Protein AF-A0A7K4AJB1-F1 (afdb_monomer_lite)

pLDDT: mean 93.67, std 4.48, range [79.56, 98.38]

InterPro domains:
  IPR007666 ADP-specific phosphofructokinase/glucokinase [PF04587] (1-121)
  IPR007666 ADP-specific phosphofructokinase/glucokinase [PS51255] (1-122)
  IPR029056 Ribokinase-like [G3DSA:3.40.1190.20] (80-122)
  IPR029056 Ribokinase-like [SSF53613] (1-119)

Foldseek 3Di:
DEAEQDDDKDKDWDDDDDPVLLVVLCVVDDVVLAAQDQDQAAADSNNVNNNVSVCVVVVHDDDHYHPDPVRVVVVVVSDPTDIAIDDPRQVVQQVCVVVVYQYDYHYPDDDDVSVVRHDPSD

Radius of gyration: 17.4 Å; chains: 1; bounding box: 37×27×49 Å

Secondary structure (DSSP, 8-state):
-EEEE-S--EEEEE----HHHHHHHHHTS-GGG--S---SSB-SHHHHHHHHHHHHHHT------B--HHHHHHHHHHS-PEEEEESHHHHHHHHHHHTT-EEEE--S---HHHHTTS-TT-

Structure (mmCIF, N/CA/C/O backbone):
data_AF-A0A7K4AJB1-F1
#
_entry.id   AF-A0A7K4AJB1-F1
#
loop_
_atom_site.group_PDB
_atom_site.id
_atom_site.type_symbol
_atom_site.label_atom_id
_atom_site.label_alt_id
_atom_site.label_comp_id
_atom_site.label_asym_id
_atom_site.label_entity_id
_atom_site.label_seq_id
_atom_site.pdbx_PDB_ins_code
_atom_site.Cartn_x
_atom_site.Cartn_y
_atom_site.Cartn_z
_atom_site.occupancy
_atom_site.B_iso_or_equiv
_atom_site.auth_seq_id
_atom_site.auth_comp_id
_atom_site.auth_asym_id
_atom_site.auth_atom_id
_atom_site.pdbx_PDB_model_num
ATOM 1 N N . MET A 1 1 ? 10.949 -6.373 -26.973 1.00 85.44 1 MET A N 1
ATOM 2 C CA . MET A 1 1 ? 9.568 -5.852 -27.103 1.00 85.44 1 MET A CA 1
ATOM 3 C C . MET A 1 1 ? 9.461 -4.557 -26.302 1.00 85.44 1 MET A C 1
ATOM 5 O O . MET A 1 1 ? 9.931 -4.561 -25.172 1.00 85.44 1 MET A O 1
ATOM 9 N N . LYS A 1 2 ? 8.944 -3.461 -26.883 1.00 94.06 2 LYS A N 1
ATOM 10 C CA . LYS A 1 2 ? 8.720 -2.183 -26.175 1.00 94.06 2 LYS A CA 1
ATOM 11 C C . LYS A 1 2 ? 7.261 -2.107 -25.724 1.00 94.06 2 LYS A C 1
ATOM 13 O O . LYS A 1 2 ? 6.389 -2.359 -26.550 1.00 94.06 2 LYS A O 1
ATOM 18 N N . ILE A 1 3 ? 7.010 -1.789 -24.457 1.00 97.38 3 ILE A N 1
ATOM 19 C CA . ILE A 1 3 ? 5.661 -1.733 -23.868 1.00 97.38 3 ILE A CA 1
ATOM 20 C C . ILE A 1 3 ? 5.535 -0.428 -23.092 1.00 97.38 3 ILE A C 1
ATOM 22 O O . ILE A 1 3 ? 6.443 -0.081 -22.352 1.00 97.38 3 ILE A O 1
ATOM 26 N N . ILE A 1 4 ? 4.433 0.297 -23.252 1.00 97.75 4 ILE A N 1
ATOM 27 C CA . ILE A 1 4 ? 4.163 1.487 -22.439 1.00 97.75 4 ILE A CA 1
ATOM 28 C C . ILE A 1 4 ? 3.412 1.043 -21.184 1.00 97.75 4 ILE A C 1
ATOM 30 O O . ILE A 1 4 ? 2.371 0.398 -21.296 1.00 97.75 4 ILE A O 1
ATOM 34 N N . CYS A 1 5 ? 3.924 1.410 -20.010 1.00 98.00 5 CYS A N 1
ATOM 35 C CA . CYS A 1 5 ? 3.267 1.190 -18.723 1.00 98.00 5 CYS A CA 1
ATOM 36 C C . CYS A 1 5 ? 2.842 2.545 -18.151 1.00 98.00 5 CYS A C 1
ATOM 38 O O . CYS A 1 5 ? 3.684 3.401 -17.889 1.00 98.00 5 CYS A O 1
ATOM 40 N N . ALA A 1 6 ? 1.538 2.758 -17.981 1.00 97.12 6 ALA A N 1
ATOM 41 C CA . ALA A 1 6 ? 0.972 4.002 -17.463 1.00 97.12 6 ALA A CA 1
ATOM 42 C C . ALA A 1 6 ? -0.388 3.721 -16.795 1.00 97.12 6 ALA A C 1
ATOM 44 O O . ALA A 1 6 ? -1.060 2.761 -17.163 1.00 97.12 6 ALA A O 1
ATOM 45 N N . TYR A 1 7 ? -0.873 4.496 -15.827 1.00 95.50 7 TYR A N 1
ATOM 46 C CA . TYR A 1 7 ? -0.262 5.656 -15.154 1.00 95.50 7 TYR A CA 1
ATOM 47 C C . TYR A 1 7 ? 0.040 5.441 -13.657 1.00 95.50 7 TYR A C 1
ATOM 49 O O . TYR A 1 7 ? 1.000 6.047 -13.189 1.00 95.50 7 TYR A O 1
ATOM 57 N N . PRO A 1 8 ? -0.732 4.643 -12.882 1.00 96.19 8 PRO A N 1
ATOM 58 C CA . PRO A 1 8 ? -0.514 4.544 -11.439 1.00 96.19 8 PRO A CA 1
ATOM 59 C C . PRO A 1 8 ? 0.833 3.910 -11.084 1.00 96.19 8 PRO A C 1
ATOM 61 O O . PRO A 1 8 ? 1.082 2.742 -11.398 1.00 96.19 8 PRO A O 1
ATOM 64 N N . VAL A 1 9 ? 1.667 4.691 -10.402 1.00 97.25 9 VAL A N 1
ATOM 65 C CA . VAL A 1 9 ? 2.931 4.284 -9.786 1.00 97.25 9 VAL A CA 1
ATOM 66 C C . VAL A 1 9 ? 2.992 4.973 -8.432 1.00 97.25 9 VAL A C 1
ATOM 68 O O . VAL A 1 9 ? 2.828 6.191 -8.357 1.00 97.25 9 VAL A O 1
ATOM 71 N N . ASN A 1 10 ? 3.198 4.208 -7.371 1.00 96.12 10 ASN A N 1
ATOM 72 C CA . ASN A 1 10 ? 3.231 4.727 -6.010 1.00 96.12 10 ASN A CA 1
ATOM 73 C C . ASN A 1 10 ? 4.109 3.842 -5.123 1.00 96.12 10 ASN A C 1
ATOM 75 O O . ASN A 1 10 ? 4.566 2.772 -5.526 1.00 96.12 10 ASN A O 1
ATOM 79 N N . LEU A 1 11 ? 4.368 4.318 -3.911 1.00 95.25 11 LEU A N 1
ATOM 80 C CA . LEU A 1 11 ? 5.003 3.531 -2.868 1.00 95.25 11 LEU A CA 1
ATOM 81 C C . LEU A 1 11 ? 3.902 2.842 -2.060 1.00 95.25 11 LEU A C 1
ATOM 83 O O . LEU A 1 11 ? 3.076 3.527 -1.458 1.00 95.25 11 LEU A O 1
ATOM 87 N N . ASP A 1 12 ? 3.892 1.512 -2.038 1.00 96.25 12 ASP A N 1
ATOM 88 C CA . ASP A 1 12 ? 3.000 0.768 -1.153 1.00 96.25 12 ASP A CA 1
ATOM 89 C C . ASP A 1 12 ? 3.683 0.610 0.207 1.00 96.25 12 ASP A C 1
ATOM 91 O O . ASP A 1 12 ? 4.780 0.052 0.309 1.00 96.25 12 ASP A O 1
ATOM 95 N N . ALA A 1 13 ? 3.029 1.103 1.257 1.00 95.38 13 ALA A N 1
ATOM 96 C CA . ALA A 1 13 ? 3.391 0.846 2.643 1.00 95.38 13 ALA A CA 1
ATOM 97 C C . ALA A 1 13 ? 2.541 -0.325 3.154 1.00 95.38 13 ALA A C 1
ATOM 99 O O . ALA A 1 13 ? 1.330 -0.201 3.320 1.00 95.38 13 ALA A O 1
ATOM 100 N N . LEU A 1 14 ? 3.166 -1.483 3.371 1.00 95.25 14 LEU A N 1
ATOM 101 C CA . LEU A 1 14 ? 2.491 -2.708 3.794 1.00 95.25 14 LEU A CA 1
ATOM 102 C C . LEU A 1 14 ? 2.754 -3.013 5.263 1.00 95.25 14 LEU A C 1
ATOM 104 O O . LEU A 1 14 ? 3.876 -2.867 5.756 1.00 95.25 14 LEU A O 1
ATOM 108 N N . TYR A 1 15 ? 1.720 -3.491 5.947 1.00 93.50 15 TYR A N 1
ATOM 109 C CA . TYR A 1 15 ? 1.821 -3.972 7.315 1.00 93.50 15 TYR A CA 1
ATOM 110 C C . TYR A 1 15 ? 0.974 -5.229 7.513 1.00 93.50 15 TYR A C 1
ATOM 112 O O . TYR A 1 15 ? -0.226 -5.228 7.237 1.00 93.50 15 TYR A O 1
ATOM 120 N N . ASP A 1 16 ? 1.601 -6.290 8.024 1.00 92.19 16 ASP A N 1
ATOM 121 C CA . ASP A 1 16 ? 0.924 -7.542 8.356 1.00 92.19 16 ASP A CA 1
ATOM 122 C C . ASP A 1 16 ? 0.218 -7.404 9.713 1.00 92.19 16 ASP A C 1
ATOM 124 O O . ASP A 1 16 ? 0.838 -7.385 10.783 1.00 92.19 16 ASP A O 1
ATOM 128 N N . LEU A 1 17 ? -1.109 -7.287 9.671 1.00 88.38 17 LEU A N 1
ATOM 129 C CA . LEU A 1 17 ? -1.949 -7.124 10.856 1.00 88.38 17 LEU A CA 1
ATOM 130 C C . LEU A 1 17 ? -2.151 -8.459 11.588 1.00 88.38 17 LEU A C 1
ATOM 132 O O . LEU A 1 17 ? -2.969 -9.286 11.196 1.00 88.38 17 LEU A O 1
ATOM 136 N N . GLY A 1 18 ? -1.431 -8.640 12.697 1.00 87.44 18 GLY A N 1
ATOM 137 C CA . GLY A 1 18 ? -1.669 -9.726 13.655 1.00 87.44 18 GLY A CA 1
ATOM 138 C C . GLY A 1 18 ? -2.762 -9.410 14.688 1.00 87.44 18 GLY A C 1
ATOM 139 O O . GLY A 1 18 ? -3.102 -8.247 14.921 1.00 87.44 18 GLY A O 1
ATOM 140 N N . GLU A 1 19 ? -3.258 -10.444 15.374 1.00 85.69 19 GLU A N 1
ATOM 141 C CA . GLU A 1 19 ? -4.358 -10.374 16.357 1.00 85.69 19 GLU A CA 1
ATOM 142 C C . GLU A 1 19 ? -4.138 -9.330 17.471 1.00 85.69 19 GLU A C 1
ATOM 144 O O . GLU A 1 19 ? -4.994 -8.485 17.749 1.00 85.69 19 GLU A O 1
ATOM 149 N N . GLU A 1 20 ? -2.962 -9.323 18.102 1.00 86.06 20 GLU A N 1
ATOM 150 C CA . GLU A 1 20 ? -2.672 -8.367 19.177 1.00 86.06 20 GLU A CA 1
ATOM 151 C C . GLU A 1 20 ? -2.630 -6.914 18.691 1.00 86.06 20 GLU A C 1
ATOM 153 O O . GLU A 1 20 ? -2.855 -5.973 19.459 1.00 86.06 20 GLU A O 1
ATOM 158 N N . ARG A 1 21 ? -2.245 -6.708 17.430 1.00 84.62 21 ARG A N 1
ATOM 159 C CA . ARG A 1 21 ? -2.082 -5.377 16.845 1.00 84.62 21 ARG A CA 1
ATOM 160 C C . ARG A 1 21 ? -3.419 -4.825 16.407 1.00 84.62 21 ARG A C 1
ATOM 162 O O . ARG A 1 21 ? -3.704 -3.679 16.736 1.00 84.62 21 ARG A O 1
ATOM 169 N N . ILE A 1 22 ? -4.253 -5.643 15.766 1.00 83.31 22 ILE A N 1
ATOM 170 C CA . ILE A 1 22 ? -5.609 -5.225 15.419 1.00 83.31 22 ILE A CA 1
ATOM 171 C C . ILE A 1 22 ? -6.418 -4.906 16.680 1.00 83.31 22 ILE A C 1
ATOM 173 O O . ILE A 1 22 ? -7.069 -3.868 16.735 1.00 83.31 22 ILE A O 1
ATOM 177 N N . SER A 1 23 ? -6.267 -5.704 17.743 1.00 86.31 23 SER A N 1
ATOM 178 C CA . SER A 1 23 ? -6.929 -5.452 19.029 1.00 86.31 23 SER A CA 1
ATOM 179 C C . SER A 1 23 ? -6.508 -4.112 19.640 1.00 86.31 23 SER A C 1
ATOM 181 O O . SER A 1 23 ? -7.359 -3.313 20.022 1.00 86.31 23 SER A O 1
ATOM 183 N N . ARG A 1 24 ? -5.199 -3.820 19.677 1.00 85.88 24 ARG A N 1
ATOM 184 C CA . ARG A 1 24 ? -4.678 -2.526 20.155 1.00 85.88 24 ARG A CA 1
ATOM 185 C C . ARG A 1 24 ? -5.116 -1.352 19.286 1.00 85.88 24 ARG A C 1
ATOM 187 O O . ARG A 1 24 ? -5.414 -0.287 19.814 1.00 85.88 24 ARG A O 1
ATOM 194 N N . PHE A 1 25 ? -5.153 -1.542 17.971 1.00 82.38 25 PHE A N 1
ATOM 195 C CA . PHE A 1 25 ? -5.566 -0.503 17.036 1.00 82.38 25 PHE A CA 1
ATOM 196 C C . PHE A 1 25 ? -7.039 -0.135 17.238 1.00 82.38 25 PHE A C 1
ATOM 198 O O . PHE A 1 25 ? -7.354 1.045 17.372 1.00 82.38 25 PHE A O 1
ATOM 205 N N . ILE A 1 26 ? -7.911 -1.136 17.398 1.00 85.25 26 ILE A N 1
ATOM 206 C CA . ILE A 1 26 ? -9.327 -0.943 17.742 1.00 85.25 26 ILE A CA 1
ATOM 207 C C . ILE A 1 26 ? -9.474 -0.232 19.095 1.00 85.25 26 ILE A C 1
ATOM 209 O O . ILE A 1 26 ? -10.233 0.724 19.199 1.00 85.25 26 ILE A O 1
ATOM 213 N N . GLN A 1 27 ? -8.719 -0.645 20.120 1.00 85.81 27 GLN A N 1
ATOM 214 C CA . GLN A 1 27 ? -8.762 -0.034 21.460 1.00 85.81 27 GLN A CA 1
ATOM 215 C C . GLN A 1 27 ? -8.268 1.422 21.502 1.00 85.81 27 GLN A C 1
ATOM 217 O O . GLN A 1 27 ? -8.524 2.121 22.479 1.00 85.81 27 GLN A O 1
ATOM 222 N N . SER A 1 28 ? -7.541 1.875 20.476 1.00 81.25 28 SER A N 1
ATOM 223 C CA . SER A 1 28 ? -7.018 3.244 20.387 1.00 81.25 28 SER A CA 1
ATOM 224 C C . SER A 1 28 ? -8.033 4.273 19.873 1.00 81.25 28 SER A C 1
ATOM 226 O O . SER A 1 28 ? -7.730 5.465 19.879 1.00 81.25 28 SER A O 1
ATOM 228 N N . ALA A 1 29 ? -9.201 3.822 19.412 1.00 83.00 29 ALA A N 1
ATOM 229 C CA . ALA A 1 29 ? -10.273 4.653 18.874 1.00 83.00 29 ALA A CA 1
ATOM 230 C C . ALA A 1 29 ? -11.508 4.619 19.784 1.00 83.00 29 ALA A C 1
ATOM 232 O O . ALA A 1 29 ? -11.648 3.724 20.620 1.00 83.00 29 ALA A O 1
ATOM 233 N N . ASP A 1 30 ? -12.412 5.588 19.618 1.00 84.62 30 ASP A N 1
ATOM 234 C CA . ASP A 1 30 ? -13.680 5.596 20.352 1.00 84.62 30 ASP A CA 1
ATOM 235 C C . ASP A 1 30 ? -14.578 4.446 19.852 1.00 84.62 30 ASP A C 1
ATOM 237 O O . ASP A 1 30 ? -15.030 4.475 18.701 1.00 84.62 30 ASP A O 1
ATOM 241 N N . PRO A 1 31 ? -14.897 3.441 20.695 1.00 81.69 31 PRO A N 1
ATOM 242 C CA . PRO A 1 31 ? -15.701 2.296 20.280 1.00 81.69 31 PRO A CA 1
ATOM 243 C C . PRO A 1 31 ? -17.099 2.678 19.789 1.00 81.69 31 PRO A C 1
ATOM 245 O O . PRO A 1 31 ? -17.677 1.956 18.979 1.00 81.69 31 PRO A O 1
ATOM 248 N N . SER A 1 32 ? -17.655 3.800 20.261 1.00 83.31 32 SER A N 1
ATOM 249 C CA . SER A 1 32 ? -18.998 4.247 19.876 1.00 83.31 32 SER A CA 1
ATOM 250 C C . SER A 1 32 ? -19.089 4.673 18.404 1.00 83.31 32 SER A C 1
ATOM 252 O O . SER A 1 32 ? -20.168 4.607 17.806 1.00 83.31 32 SER A O 1
ATOM 254 N N . GLY A 1 33 ? -1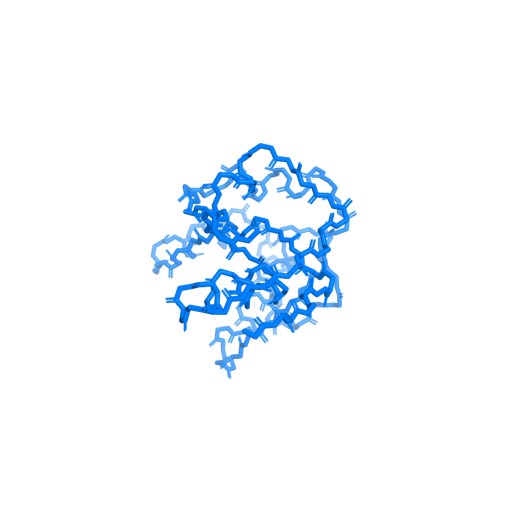7.955 5.052 17.804 1.00 79.56 33 GLY A N 1
ATOM 255 C CA . GLY A 1 33 ? -17.838 5.428 16.397 1.00 79.56 33 GLY A CA 1
ATOM 256 C C . GLY A 1 33 ? -17.576 4.256 15.448 1.00 79.56 33 GLY A C 1
ATOM 257 O O . GLY A 1 33 ? -17.656 4.432 14.233 1.00 79.56 33 GLY A O 1
ATOM 258 N N . ILE A 1 34 ? -17.289 3.058 15.968 1.00 87.38 34 ILE A N 1
ATOM 259 C CA . ILE A 1 34 ? -16.888 1.906 15.157 1.00 87.38 34 ILE A CA 1
ATOM 260 C C . ILE A 1 34 ? -18.115 1.058 14.816 1.00 87.38 34 ILE A C 1
ATOM 262 O O . ILE A 1 34 ? -18.740 0.443 15.680 1.00 87.38 34 ILE A O 1
ATOM 266 N N . LYS A 1 35 ? -18.437 0.977 13.524 1.00 89.88 35 LYS A N 1
ATOM 267 C CA . LYS A 1 35 ? -19.449 0.063 12.978 1.00 89.88 35 LYS A CA 1
ATOM 268 C C . LYS A 1 35 ? -18.824 -0.682 11.816 1.00 89.88 35 LYS A C 1
ATOM 270 O O . LYS A 1 35 ? -18.255 -0.049 10.943 1.00 89.88 35 LYS A O 1
ATOM 275 N N . SER A 1 36 ? -18.914 -2.010 11.800 1.00 92.06 36 SER A N 1
ATOM 276 C CA . SER A 1 36 ? -18.344 -2.811 10.710 1.00 92.06 36 SER A CA 1
ATOM 277 C C . SER A 1 36 ? -19.134 -2.603 9.414 1.00 92.06 36 SER A C 1
ATOM 279 O O . SER A 1 36 ? -20.078 -3.330 9.111 1.00 92.06 36 SER A O 1
ATOM 281 N N . GLU A 1 37 ? -18.783 -1.556 8.678 1.00 94.75 37 GLU A N 1
ATOM 282 C CA . GLU A 1 37 ? -19.391 -1.149 7.419 1.00 94.75 37 GLU A CA 1
ATOM 283 C C . GLU A 1 37 ? -18.333 -0.518 6.512 1.00 94.75 37 GLU A C 1
ATOM 285 O O . GLU A 1 37 ? -17.396 0.134 6.980 1.00 94.75 37 GLU A O 1
ATOM 290 N N . MET A 1 38 ? -18.494 -0.699 5.202 1.00 95.81 38 MET A N 1
ATOM 291 C CA . MET A 1 38 ? -17.617 -0.072 4.221 1.00 95.81 38 MET A CA 1
ATOM 292 C C . MET A 1 38 ? -17.896 1.430 4.148 1.00 95.81 38 MET A C 1
ATOM 294 O O . MET A 1 38 ? -19.020 1.845 3.855 1.00 95.81 38 MET A O 1
ATOM 298 N N . LYS A 1 39 ? -16.869 2.253 4.362 1.00 95.25 39 LYS A N 1
ATOM 299 C CA . LYS A 1 39 ? -16.962 3.703 4.172 1.00 95.25 39 LYS A CA 1
ATOM 300 C C . LYS A 1 39 ? -16.626 4.073 2.728 1.00 95.25 39 LYS A C 1
ATOM 302 O O . LYS A 1 39 ? -15.779 3.450 2.099 1.00 95.25 39 LYS A O 1
ATOM 307 N N . GLY A 1 40 ? -17.266 5.120 2.204 1.00 95.69 40 GLY A N 1
ATOM 308 C CA . GLY A 1 40 ? -16.927 5.660 0.878 1.00 95.69 40 GLY A CA 1
ATOM 309 C C . GLY A 1 40 ? -15.608 6.444 0.853 1.00 95.69 40 GLY A C 1
ATOM 310 O O . GLY A 1 40 ? -15.010 6.617 -0.204 1.00 95.69 40 GLY A O 1
ATOM 311 N N . SER A 1 41 ? -15.161 6.913 2.016 1.00 97.00 41 SER A N 1
ATOM 312 C CA . SER A 1 41 ? -13.950 7.708 2.223 1.00 97.00 41 SER A CA 1
ATOM 313 C C . SER A 1 41 ? -13.504 7.562 3.676 1.00 97.00 41 SER A C 1
ATOM 315 O O . SER A 1 41 ? -14.358 7.453 4.557 1.00 97.00 41 SER A O 1
ATOM 317 N N . ILE A 1 42 ? -12.203 7.627 3.945 1.00 96.62 42 ILE A N 1
ATOM 318 C CA . ILE A 1 42 ? -11.648 7.588 5.300 1.00 96.62 42 ILE A CA 1
ATOM 319 C C . ILE A 1 42 ? -11.400 9.019 5.788 1.00 96.62 42 ILE A C 1
ATOM 321 O O . ILE A 1 42 ? -10.492 9.699 5.300 1.00 96.62 42 ILE A O 1
ATOM 325 N N . ARG A 1 43 ? -12.214 9.483 6.746 1.00 94.69 43 ARG A N 1
ATOM 326 C CA . ARG A 1 43 ? -12.109 10.830 7.342 1.00 94.69 43 ARG A CA 1
ATOM 327 C C . ARG A 1 43 ? -11.641 10.813 8.789 1.00 94.69 43 ARG A C 1
ATOM 329 O O . ARG A 1 43 ? -11.176 11.836 9.285 1.00 94.69 43 ARG A O 1
ATOM 336 N N . SER A 1 44 ? -11.741 9.667 9.453 1.00 92.50 44 SER A N 1
ATOM 337 C CA . SER A 1 44 ? -11.238 9.457 10.808 1.00 92.50 44 SER A CA 1
ATOM 338 C C . SER A 1 44 ? -10.612 8.071 10.977 1.00 92.50 44 SER A C 1
ATOM 340 O O . SER A 1 44 ? -10.670 7.215 10.087 1.00 92.50 44 SER A O 1
ATOM 342 N N . ARG A 1 45 ? -10.015 7.827 12.148 1.00 91.00 45 ARG A N 1
ATOM 343 C CA . ARG A 1 45 ? -9.482 6.508 12.508 1.00 91.00 45 ARG A CA 1
ATOM 344 C C . ARG A 1 45 ? -10.595 5.466 12.636 1.00 91.00 45 ARG A C 1
ATOM 346 O O . ARG A 1 45 ? -10.407 4.317 12.248 1.00 91.00 45 ARG A O 1
ATOM 353 N N . GLU A 1 46 ? -11.763 5.870 13.119 1.00 93.00 46 GLU A N 1
ATOM 354 C CA . GLU A 1 46 ? -12.955 5.028 13.227 1.00 93.00 46 GLU A CA 1
ATOM 355 C C . GLU A 1 46 ? -13.446 4.580 11.848 1.00 93.00 46 GLU A C 1
ATOM 357 O O . GLU A 1 46 ? -13.821 3.418 11.702 1.00 93.00 46 GLU A O 1
ATOM 362 N N . ASP A 1 47 ? -13.393 5.440 10.823 1.00 94.75 47 ASP A N 1
ATOM 363 C CA . ASP A 1 47 ? -13.733 5.059 9.444 1.00 94.75 47 ASP A CA 1
ATOM 364 C C . ASP A 1 47 ? -12.790 3.978 8.898 1.00 94.75 47 ASP A C 1
ATOM 366 O O . ASP A 1 47 ? -13.239 3.014 8.264 1.00 94.75 47 ASP A O 1
ATOM 370 N N . LEU A 1 48 ? -11.486 4.120 9.171 1.00 94.06 48 LEU A N 1
ATOM 371 C CA . LEU A 1 48 ? -10.470 3.140 8.783 1.00 94.06 48 LEU A CA 1
ATOM 372 C C . LEU A 1 48 ? -10.718 1.798 9.473 1.00 94.06 48 LEU A C 1
ATOM 374 O O . LEU A 1 48 ? -10.758 0.764 8.809 1.00 94.06 48 LEU A O 1
ATOM 378 N N . ILE A 1 49 ? -10.927 1.810 10.792 1.00 93.31 49 ILE A N 1
ATOM 379 C CA . ILE A 1 49 ? -11.194 0.595 11.571 1.00 93.31 49 ILE A CA 1
ATOM 380 C C . ILE A 1 49 ? -12.504 -0.061 11.121 1.00 93.31 49 ILE A C 1
ATOM 382 O O . ILE A 1 49 ? -12.548 -1.276 10.943 1.00 93.31 49 ILE A O 1
ATOM 386 N N . SER A 1 50 ? -13.550 0.733 10.888 1.00 95.06 50 SER A N 1
ATOM 387 C CA . SER A 1 50 ? -14.854 0.272 10.396 1.00 95.06 50 SER A CA 1
ATOM 388 C C . SER A 1 50 ? -14.722 -0.487 9.073 1.00 95.06 50 SER A C 1
ATOM 390 O O . SER A 1 50 ? -15.191 -1.621 8.960 1.00 95.06 50 SER A O 1
ATOM 392 N N . SER A 1 51 ? -14.009 0.100 8.107 1.00 96.00 51 SER A N 1
ATOM 393 C CA . SER A 1 51 ? -13.810 -0.498 6.781 1.00 96.00 51 SER A CA 1
ATOM 394 C C . SER A 1 51 ? -12.888 -1.720 6.831 1.00 96.00 51 SER A C 1
ATOM 396 O O . SER A 1 51 ? -13.147 -2.723 6.168 1.00 96.00 51 SER A O 1
ATOM 398 N N . LEU A 1 52 ? -11.838 -1.679 7.659 1.00 94.56 52 LEU A N 1
ATOM 399 C CA . LEU A 1 52 ? -10.934 -2.810 7.871 1.00 94.56 52 LEU A CA 1
ATOM 400 C C . LEU A 1 52 ? -11.673 -4.016 8.469 1.00 94.56 52 LEU A C 1
ATOM 402 O O . LEU A 1 52 ? -11.542 -5.130 7.964 1.00 94.56 52 LEU A O 1
ATOM 406 N N . LEU A 1 53 ? -12.474 -3.798 9.517 1.00 93.56 53 LEU A N 1
ATOM 407 C CA . LEU A 1 53 ? -13.288 -4.846 10.135 1.00 93.56 53 LEU A CA 1
ATOM 408 C C . LEU A 1 53 ? -14.302 -5.424 9.148 1.00 93.56 53 LEU A C 1
ATOM 410 O O . LEU A 1 53 ? -14.460 -6.644 9.095 1.00 93.56 53 LEU A O 1
ATOM 414 N N . TYR A 1 54 ? -14.927 -4.574 8.331 1.00 96.00 54 TYR A N 1
ATOM 415 C CA . TYR A 1 54 ? -15.830 -5.020 7.277 1.00 96.00 54 TYR A CA 1
ATOM 416 C C . TYR A 1 54 ? -15.118 -5.959 6.292 1.00 96.00 54 TYR A C 1
ATOM 4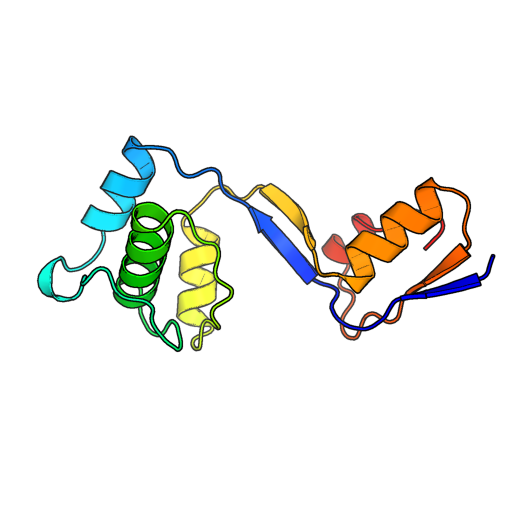18 O O . TYR A 1 54 ? -15.604 -7.063 6.039 1.00 96.00 54 TYR A O 1
ATOM 426 N N . CYS A 1 55 ? -13.943 -5.566 5.791 1.00 96.38 55 CYS A N 1
ATOM 427 C CA . CYS A 1 55 ? -13.131 -6.375 4.881 1.00 96.38 55 CYS A CA 1
ATOM 428 C C . CYS A 1 55 ? -12.726 -7.724 5.487 1.00 96.38 55 CYS A C 1
ATOM 430 O O . CYS A 1 55 ? -12.843 -8.755 4.824 1.00 96.38 55 CYS A O 1
ATOM 432 N N . ILE A 1 56 ? -12.309 -7.738 6.756 1.00 93.62 56 ILE A N 1
ATOM 433 C CA . ILE A 1 56 ? -11.945 -8.969 7.473 1.00 93.62 56 ILE A CA 1
ATOM 434 C C . ILE A 1 56 ? -13.156 -9.895 7.619 1.00 93.62 56 ILE A C 1
ATOM 436 O O . ILE A 1 56 ? -13.045 -11.091 7.366 1.00 93.62 56 ILE A O 1
ATOM 440 N N . GLN A 1 57 ? -14.318 -9.352 7.991 1.00 94.62 57 GLN A N 1
ATOM 441 C CA . GLN A 1 57 ? -15.542 -10.137 8.172 1.00 94.62 57 GLN A CA 1
ATOM 442 C C . GLN A 1 57 ? -16.042 -10.778 6.872 1.00 94.62 57 GLN A C 1
ATOM 444 O O . GLN A 1 57 ? -16.591 -11.876 6.913 1.00 94.62 57 GLN A O 1
ATOM 449 N N . HIS A 1 58 ? -15.852 -10.111 5.731 1.00 96.75 58 HIS A N 1
ATOM 450 C CA . HIS A 1 58 ? -16.351 -10.574 4.432 1.00 96.75 58 HIS A CA 1
ATOM 451 C C . HIS A 1 58 ? -15.284 -11.261 3.569 1.00 96.75 58 HIS A C 1
ATOM 453 O O . HIS A 1 58 ? -15.614 -11.796 2.512 1.00 96.75 58 HIS A O 1
ATOM 459 N N . GLY A 1 59 ? -14.016 -11.261 3.994 1.00 96.25 59 GLY A N 1
ATOM 460 C CA . GLY A 1 59 ? -12.908 -11.806 3.208 1.00 96.25 59 GLY A CA 1
ATOM 461 C C . GLY A 1 59 ? -12.655 -11.029 1.911 1.00 96.25 59 GLY A C 1
ATOM 462 O O . GLY A 1 59 ? -12.342 -11.631 0.886 1.00 96.25 59 GLY A O 1
ATOM 463 N N . SER A 1 60 ? -12.824 -9.705 1.936 1.00 96.31 60 SER A N 1
ATOM 464 C CA . SER A 1 60 ? -12.703 -8.829 0.763 1.00 96.31 60 SER A CA 1
ATOM 465 C C . SER A 1 60 ? -11.558 -7.823 0.899 1.00 96.31 60 SER A C 1
ATOM 467 O O . SER A 1 60 ? -11.202 -7.427 2.004 1.00 96.31 60 SER A O 1
ATOM 469 N N . GLY A 1 61 ? -11.018 -7.360 -0.231 1.00 95.19 61 GLY A N 1
ATOM 470 C CA . GLY A 1 61 ? -10.125 -6.198 -0.290 1.00 95.19 61 GLY A CA 1
ATOM 471 C C . GLY A 1 61 ? -10.879 -4.926 -0.683 1.00 95.19 61 GLY A C 1
ATOM 472 O O . GLY A 1 61 ? -11.899 -5.001 -1.369 1.00 95.19 61 GLY A O 1
ATOM 473 N N . ALA A 1 62 ? -10.369 -3.766 -0.270 1.00 96.19 62 ALA A N 1
ATOM 474 C CA . ALA A 1 62 ? -10.898 -2.461 -0.654 1.00 96.19 62 ALA A CA 1
ATOM 475 C C . ALA A 1 62 ? -9.765 -1.442 -0.823 1.00 96.19 62 ALA A C 1
ATOM 477 O O . ALA A 1 62 ? -8.751 -1.518 -0.132 1.00 96.19 62 ALA A O 1
ATOM 478 N N . GLU A 1 63 ? -9.972 -0.476 -1.714 1.00 96.50 63 GLU A N 1
ATOM 479 C CA . GLU A 1 63 ? -9.124 0.703 -1.887 1.00 96.50 63 GLU A CA 1
ATOM 480 C C . GLU A 1 63 ? -9.995 1.932 -1.605 1.00 96.50 63 GLU A C 1
ATOM 482 O O . GLU A 1 63 ? -10.979 2.174 -2.306 1.00 96.50 63 GLU A O 1
ATOM 487 N N . ILE A 1 64 ? -9.691 2.656 -0.526 1.00 97.12 64 ILE A N 1
ATOM 488 C CA . ILE A 1 64 ? -10.517 3.765 -0.032 1.00 97.12 64 ILE A CA 1
ATOM 489 C C . ILE A 1 64 ? -9.617 4.974 0.188 1.00 97.12 64 ILE A C 1
ATOM 491 O O . ILE A 1 64 ? -8.578 4.878 0.841 1.00 97.12 64 ILE A O 1
ATOM 495 N N . LEU A 1 65 ? -10.028 6.123 -0.344 1.00 97.06 65 LEU A N 1
ATOM 496 C CA . LEU A 1 65 ? -9.275 7.366 -0.218 1.00 97.06 65 LEU A CA 1
ATOM 497 C C . LEU A 1 65 ? -9.291 7.882 1.224 1.00 97.06 65 LEU A C 1
ATOM 499 O O . LEU A 1 65 ? -10.348 7.973 1.850 1.00 97.06 65 LEU A O 1
ATOM 503 N N . VAL A 1 66 ? -8.117 8.279 1.712 1.00 97.25 66 VAL A N 1
ATOM 504 C CA . VAL A 1 66 ? -7.950 9.049 2.950 1.00 97.25 66 VAL A CA 1
ATOM 505 C C . VAL A 1 66 ? -8.028 10.532 2.598 1.00 97.25 66 VAL A C 1
ATOM 507 O O . VAL A 1 66 ? -7.224 11.023 1.811 1.00 97.25 66 VAL A O 1
ATOM 510 N N . GLU A 1 67 ? -9.007 11.251 3.148 1.00 94.38 67 GLU A N 1
ATOM 511 C CA . GLU A 1 67 ? -9.290 12.636 2.727 1.00 94.38 67 GLU A CA 1
ATOM 512 C C . GLU A 1 67 ? -8.424 13.697 3.430 1.00 94.38 67 GLU A C 1
ATOM 514 O O . GLU A 1 67 ? -8.356 14.838 2.975 1.00 94.38 67 GLU A O 1
ATOM 519 N N . SER A 1 68 ? -7.761 13.346 4.535 1.00 93.62 68 SER A N 1
ATOM 520 C CA . SER A 1 68 ? -6.968 14.276 5.348 1.00 93.62 68 SER A CA 1
ATOM 521 C C . SER A 1 68 ? -5.486 13.913 5.327 1.00 93.62 68 SER A C 1
ATOM 523 O O . SER A 1 68 ? -5.123 12.787 5.665 1.00 93.62 68 SER A O 1
ATOM 525 N N . LEU A 1 69 ? -4.627 14.889 5.001 1.00 93.75 69 LEU A N 1
ATOM 526 C CA . LEU A 1 69 ? -3.170 14.732 5.078 1.00 93.75 69 LEU A CA 1
ATOM 527 C C . LEU A 1 69 ? -2.723 14.382 6.501 1.00 93.75 69 LEU A C 1
ATOM 529 O O . LEU A 1 69 ? -1.947 13.454 6.681 1.00 93.75 69 LEU A O 1
ATOM 533 N N . GLN A 1 70 ? -3.276 15.064 7.506 1.00 94.94 70 GLN A N 1
ATOM 534 C CA . GLN A 1 70 ? -2.967 14.789 8.908 1.00 94.94 70 GLN A CA 1
ATOM 535 C C . GLN A 1 70 ? -3.291 13.332 9.272 1.00 94.94 70 GLN A C 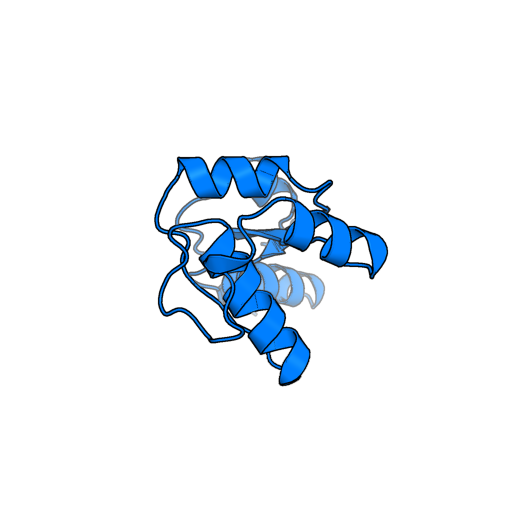1
ATOM 537 O O . GLN A 1 70 ? -2.495 12.659 9.918 1.00 94.94 70 GLN A O 1
ATOM 542 N N . LEU A 1 71 ? -4.444 12.818 8.828 1.00 93.44 71 LEU A N 1
ATOM 543 C CA . LEU A 1 71 ? -4.816 11.428 9.090 1.00 93.44 71 LEU A CA 1
ATOM 544 C C . LEU A 1 71 ? -3.888 10.448 8.360 1.00 93.44 71 LEU A C 1
ATOM 546 O O . LEU A 1 71 ? -3.524 9.420 8.925 1.00 93.44 71 LEU A O 1
ATOM 550 N N . ALA A 1 72 ? -3.490 10.763 7.125 1.00 94.25 72 ALA A N 1
ATOM 551 C CA . ALA A 1 72 ? -2.529 9.956 6.381 1.00 94.25 72 ALA A CA 1
ATOM 552 C C . ALA A 1 72 ? -1.169 9.884 7.101 1.00 94.25 72 ALA A C 1
ATOM 554 O O . ALA A 1 72 ? -0.630 8.791 7.256 1.00 94.25 72 ALA A O 1
ATOM 555 N N . GLU A 1 73 ? -0.664 11.009 7.614 1.00 94.38 73 GLU A N 1
ATOM 556 C CA . GLU A 1 73 ? 0.576 11.074 8.402 1.00 94.38 73 GLU A CA 1
ATOM 557 C C . GLU A 1 73 ? 0.464 10.289 9.720 1.00 94.38 73 GLU A C 1
ATOM 559 O O . GLU A 1 73 ? 1.385 9.566 10.104 1.00 94.38 73 GLU A O 1
ATOM 564 N N . GLU A 1 74 ? -0.680 10.365 10.406 1.00 91.75 74 GLU A N 1
ATOM 565 C CA . GLU A 1 74 ? -0.934 9.570 11.613 1.00 91.75 74 GLU A CA 1
ATOM 566 C C . GLU A 1 74 ? -0.939 8.063 11.324 1.00 91.75 74 GLU A C 1
ATOM 568 O O . GLU A 1 74 ? -0.382 7.279 12.099 1.00 91.75 74 GLU A O 1
ATOM 573 N N . ILE A 1 75 ? -1.556 7.643 10.215 1.00 91.62 75 ILE A N 1
ATOM 574 C CA . ILE A 1 75 ? -1.553 6.245 9.768 1.00 91.62 75 ILE A CA 1
ATOM 575 C C . ILE A 1 75 ? -0.119 5.816 9.439 1.00 91.62 75 ILE A C 1
ATOM 577 O O . ILE A 1 75 ? 0.328 4.773 9.921 1.00 91.62 75 ILE A O 1
ATOM 581 N N . GLU A 1 76 ? 0.630 6.632 8.694 1.00 92.06 76 GLU A N 1
ATOM 582 C CA . GLU A 1 76 ? 2.030 6.360 8.359 1.00 92.06 76 GLU A CA 1
ATOM 583 C C . GLU A 1 76 ? 2.899 6.211 9.624 1.00 92.06 76 GLU A C 1
ATOM 585 O O . GLU A 1 76 ? 3.736 5.314 9.701 1.00 92.06 76 GLU A O 1
ATOM 590 N N . ALA A 1 77 ? 2.650 6.991 10.676 1.00 91.81 77 ALA A N 1
ATOM 591 C CA . ALA A 1 77 ? 3.373 6.878 11.944 1.00 91.81 77 ALA A CA 1
ATOM 592 C C . ALA A 1 77 ? 2.935 5.689 12.829 1.00 91.81 77 ALA A C 1
ATOM 594 O O . ALA A 1 77 ? 3.636 5.335 13.779 1.00 91.81 77 ALA A O 1
ATOM 595 N N . SER A 1 78 ? 1.780 5.072 12.557 1.00 88.06 78 SER A N 1
ATOM 596 C CA . SER A 1 78 ? 1.164 4.083 13.457 1.00 88.06 78 SER A CA 1
ATOM 597 C C . SER A 1 78 ? 1.768 2.680 13.362 1.00 88.06 78 SER A C 1
ATOM 599 O O . SER A 1 78 ? 1.596 1.875 14.284 1.00 88.06 78 SER A O 1
ATOM 601 N N . PHE A 1 79 ? 2.472 2.364 12.273 1.00 88.69 79 PHE A N 1
ATOM 602 C CA . PHE A 1 79 ? 2.954 1.012 12.009 1.00 88.69 79 PHE A CA 1
ATOM 603 C C . PHE A 1 79 ? 4.401 1.009 11.501 1.00 88.69 79 PHE A C 1
ATOM 605 O O . PHE A 1 79 ? 4.829 1.927 10.806 1.00 88.69 79 PHE A O 1
ATOM 612 N N . PRO A 1 80 ? 5.186 -0.035 11.816 1.00 91.38 80 PRO A N 1
ATOM 613 C CA . PRO A 1 80 ? 6.487 -0.243 11.197 1.00 91.38 80 PRO A CA 1
ATOM 614 C C . PRO A 1 80 ? 6.295 -0.803 9.779 1.00 91.38 80 PRO A C 1
ATOM 616 O O . PRO A 1 80 ? 6.337 -2.015 9.566 1.00 91.38 80 PRO A O 1
ATOM 619 N N . TRP A 1 81 ? 6.034 0.085 8.822 1.00 94.44 81 TRP A N 1
ATOM 620 C CA . TRP A 1 81 ? 5.728 -0.271 7.437 1.00 94.44 81 TRP A CA 1
ATOM 621 C C . TRP A 1 81 ? 6.894 -0.941 6.702 1.00 94.44 81 TRP A C 1
ATOM 623 O O . TRP A 1 81 ? 8.055 -0.544 6.823 1.00 94.44 81 TRP A O 1
ATOM 633 N N . SER A 1 82 ? 6.561 -1.920 5.862 1.00 95.44 82 SER A N 1
ATOM 634 C CA . SER A 1 82 ? 7.434 -2.427 4.805 1.00 95.44 82 SER A CA 1
ATOM 635 C C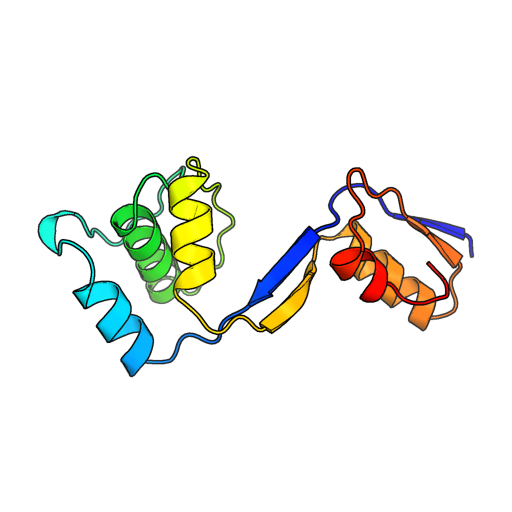 . SER A 1 82 ? 7.085 -1.730 3.495 1.00 95.44 82 SER A C 1
ATOM 637 O O . SER A 1 82 ? 5.942 -1.786 3.051 1.00 95.44 82 SER A O 1
ATOM 639 N N . PHE A 1 83 ? 8.063 -1.085 2.865 1.00 94.69 83 PHE A N 1
ATOM 640 C CA . PHE A 1 83 ? 7.844 -0.348 1.623 1.00 94.69 83 PHE A CA 1
ATOM 641 C C . PHE A 1 83 ? 8.138 -1.213 0.397 1.00 94.69 83 PHE A C 1
ATOM 643 O O . PHE A 1 83 ? 9.168 -1.890 0.345 1.00 94.69 83 PHE A O 1
ATOM 650 N N . ARG A 1 84 ? 7.249 -1.176 -0.599 1.00 96.25 84 ARG A N 1
ATOM 651 C CA . ARG A 1 84 ? 7.396 -1.878 -1.882 1.00 96.25 84 ARG A CA 1
ATOM 652 C C . ARG A 1 84 ? 6.916 -1.006 -3.037 1.00 96.25 84 ARG A C 1
ATOM 654 O O . ARG A 1 84 ? 6.221 -0.013 -2.835 1.00 96.25 84 ARG A O 1
ATOM 661 N N . LEU A 1 85 ? 7.305 -1.382 -4.253 1.00 97.31 85 LEU A N 1
ATOM 662 C CA . LEU A 1 85 ? 6.779 -0.750 -5.455 1.00 97.31 85 LEU A CA 1
ATOM 663 C C . LEU A 1 85 ? 5.295 -1.093 -5.593 1.00 97.31 85 LEU A C 1
ATOM 665 O O . LEU A 1 85 ? 4.943 -2.270 -5.675 1.00 97.31 85 LEU A O 1
ATOM 669 N N . GLY A 1 86 ? 4.473 -0.054 -5.629 1.00 96.62 86 GLY A N 1
ATOM 670 C CA . GLY A 1 86 ? 3.035 -0.117 -5.812 1.00 96.62 86 GLY A CA 1
ATOM 671 C C . GLY A 1 86 ? 2.589 0.437 -7.157 1.00 96.62 86 GLY A C 1
ATOM 672 O O . GLY A 1 86 ? 3.365 1.006 -7.937 1.00 96.62 86 GLY A O 1
ATOM 673 N N . GLY A 1 87 ? 1.294 0.283 -7.406 1.00 96.69 87 GLY A N 1
ATOM 674 C CA . GLY A 1 87 ? 0.639 0.806 -8.593 1.00 96.69 87 GLY A CA 1
ATOM 675 C C . GLY A 1 87 ? 0.844 -0.094 -9.804 1.00 96.69 87 GLY A C 1
ATOM 676 O O . GLY A 1 87 ? 1.943 -0.567 -10.107 1.00 96.69 87 GLY A O 1
ATOM 677 N N . ASN A 1 88 ? -0.245 -0.330 -10.530 1.00 97.44 88 ASN A N 1
ATOM 678 C CA . ASN A 1 88 ? -0.268 -1.315 -11.609 1.00 97.44 88 ASN A CA 1
ATOM 679 C C . ASN A 1 88 ? 0.789 -1.037 -12.691 1.00 97.44 88 ASN A C 1
ATOM 681 O O . ASN A 1 88 ? 1.382 -1.978 -13.213 1.00 97.44 88 ASN A O 1
ATOM 685 N N . ALA A 1 89 ? 1.062 0.231 -13.022 1.00 97.75 89 ALA A N 1
ATOM 686 C CA . ALA A 1 89 ? 2.054 0.562 -14.043 1.00 97.75 89 ALA A CA 1
ATOM 687 C C . ALA A 1 89 ? 3.487 0.286 -13.564 1.00 97.75 89 ALA A C 1
ATOM 689 O O . ALA A 1 89 ? 4.279 -0.266 -14.328 1.00 97.75 89 ALA A O 1
ATOM 690 N N . GLY A 1 90 ? 3.802 0.619 -12.308 1.00 97.69 90 GLY A N 1
ATOM 691 C CA . GLY A 1 90 ? 5.114 0.368 -11.707 1.00 97.69 90 GLY A CA 1
ATOM 692 C C . GLY A 1 90 ? 5.397 -1.125 -11.580 1.00 97.69 90 GLY A C 1
ATOM 693 O O . GLY A 1 90 ? 6.402 -1.616 -12.095 1.00 97.69 90 GLY A O 1
ATOM 694 N N . ILE A 1 91 ? 4.459 -1.861 -10.976 1.00 98.31 91 ILE A N 1
ATOM 695 C CA . ILE A 1 91 ? 4.550 -3.316 -10.798 1.00 98.31 91 ILE A CA 1
ATOM 696 C C . ILE A 1 91 ? 4.746 -4.015 -12.149 1.00 98.31 91 ILE A C 1
ATOM 698 O O . ILE A 1 91 ? 5.663 -4.825 -12.305 1.00 98.31 91 ILE A O 1
ATOM 702 N N . MET A 1 92 ? 3.926 -3.675 -13.151 1.00 98.19 92 MET A N 1
ATOM 703 C CA . MET A 1 92 ? 4.027 -4.293 -14.473 1.00 98.19 92 MET A CA 1
ATOM 704 C C . MET A 1 92 ? 5.318 -3.921 -15.196 1.00 98.19 92 MET A C 1
ATOM 706 O O . MET A 1 92 ? 5.894 -4.781 -15.855 1.00 98.19 92 MET A O 1
ATOM 710 N N . ALA A 1 93 ? 5.800 -2.681 -15.083 1.00 98.25 93 ALA A N 1
ATOM 711 C CA . ALA A 1 93 ? 7.076 -2.299 -15.678 1.00 98.25 93 ALA A CA 1
ATOM 712 C C . ALA A 1 93 ? 8.229 -3.132 -15.100 1.00 98.25 93 ALA A C 1
ATOM 714 O O . ALA A 1 93 ? 8.963 -3.751 -15.868 1.00 98.25 93 ALA A O 1
ATOM 715 N N . ASN A 1 94 ? 8.336 -3.249 -13.775 1.00 98.31 94 ASN A N 1
ATOM 716 C CA . ASN A 1 94 ? 9.372 -4.079 -13.157 1.00 98.31 94 ASN A CA 1
ATOM 717 C C . ASN A 1 94 ? 9.292 -5.540 -13.614 1.00 98.31 94 ASN A C 1
ATOM 719 O O . ASN A 1 94 ? 10.295 -6.093 -14.060 1.00 98.31 94 ASN A O 1
ATOM 723 N N . LEU A 1 95 ? 8.102 -6.147 -13.565 1.00 98.38 95 LEU A N 1
ATOM 724 C CA . LEU A 1 95 ? 7.918 -7.540 -13.975 1.00 98.38 95 LEU A CA 1
ATOM 725 C C . LEU A 1 95 ? 8.268 -7.757 -15.453 1.00 98.38 95 LEU A C 1
ATOM 727 O O . LEU A 1 95 ? 8.927 -8.730 -15.808 1.00 98.38 95 LEU A O 1
ATOM 731 N N . LEU A 1 96 ? 7.843 -6.855 -16.337 1.00 98.31 96 LEU A N 1
ATOM 732 C CA . LEU A 1 96 ? 8.140 -6.957 -17.765 1.00 98.31 96 LEU A CA 1
ATOM 733 C C . LEU A 1 96 ? 9.637 -6.804 -18.049 1.00 98.31 96 LEU A C 1
ATOM 735 O O . LEU A 1 96 ? 10.157 -7.508 -18.916 1.00 98.31 96 LEU A O 1
ATOM 739 N N . ALA A 1 97 ? 10.327 -5.910 -17.339 1.00 98.06 97 ALA A N 1
ATOM 740 C CA . ALA A 1 97 ? 11.770 -5.755 -17.468 1.00 98.06 97 ALA A CA 1
ATOM 741 C C . ALA A 1 97 ? 12.522 -7.006 -16.978 1.00 98.06 97 ALA A C 1
ATOM 743 O O . ALA A 1 97 ? 13.421 -7.469 -17.679 1.00 98.06 97 ALA A O 1
ATOM 744 N N . GLU A 1 98 ? 12.096 -7.600 -15.857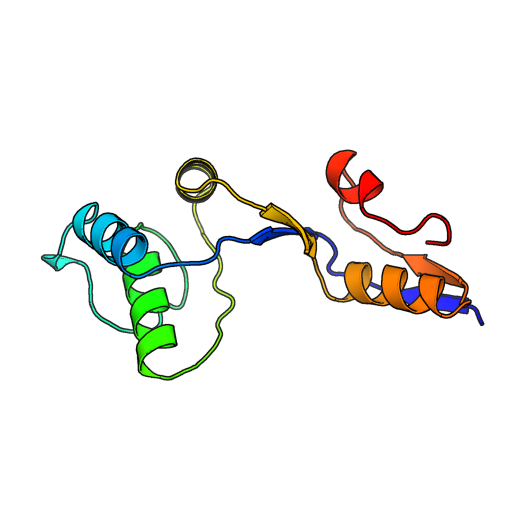 1.00 97.94 98 GLU A N 1
ATOM 745 C CA . GLU A 1 98 ? 12.624 -8.875 -15.339 1.00 97.94 98 GLU A CA 1
ATOM 746 C C . GLU A 1 98 ? 12.468 -10.011 -16.368 1.00 97.94 98 GLU A C 1
ATOM 748 O O . GLU A 1 98 ? 13.364 -10.824 -16.577 1.00 97.94 98 GLU A O 1
ATOM 753 N N . LEU A 1 99 ? 11.348 -10.023 -17.099 1.00 97.69 99 LEU A N 1
ATOM 754 C CA . LEU A 1 99 ? 11.072 -10.978 -18.178 1.00 97.69 99 LEU A CA 1
ATOM 755 C C . LEU A 1 99 ? 11.779 -10.640 -19.512 1.00 97.69 99 LEU A C 1
ATOM 757 O O . LEU A 1 99 ? 11.517 -11.279 -20.534 1.00 97.69 99 LEU A O 1
ATOM 761 N N . GLY A 1 100 ? 12.666 -9.641 -19.537 1.00 97.19 100 GLY A N 1
ATOM 762 C CA . GLY A 1 100 ? 13.479 -9.275 -20.703 1.00 97.19 100 GLY A CA 1
ATOM 763 C C . GLY A 1 100 ? 12.799 -8.338 -21.711 1.00 97.19 100 GLY A C 1
ATOM 764 O O . GLY A 1 100 ? 13.319 -8.119 -22.814 1.00 97.19 100 GLY A O 1
ATOM 765 N N . ALA A 1 1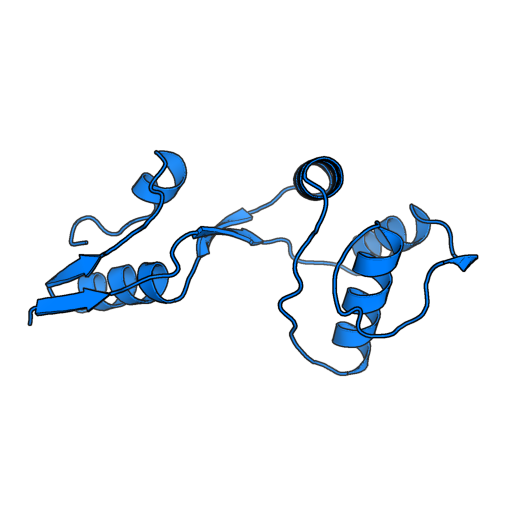01 ? 11.640 -7.767 -21.376 1.00 97.62 101 ALA A N 1
ATOM 766 C CA . ALA A 1 101 ? 11.051 -6.688 -22.163 1.00 97.62 101 ALA A CA 1
ATOM 767 C C . ALA A 1 101 ? 11.759 -5.345 -21.893 1.00 97.62 101 ALA A C 1
ATOM 769 O O . ALA A 1 101 ? 12.662 -5.233 -21.072 1.00 97.62 101 ALA A O 1
ATOM 770 N N . ARG A 1 102 ? 11.366 -4.306 -22.639 1.00 97.38 102 ARG A N 1
ATOM 771 C CA . ARG A 1 102 ? 11.838 -2.926 -22.452 1.00 97.38 102 ARG A CA 1
ATOM 772 C C . ARG A 1 102 ? 10.631 -2.022 -22.209 1.00 97.38 102 ARG A C 1
ATOM 774 O O . ARG A 1 102 ? 10.128 -1.437 -23.178 1.00 97.38 102 ARG A O 1
ATOM 781 N N . PRO A 1 103 ? 10.075 -2.019 -20.989 1.00 98.00 103 PRO A N 1
ATOM 782 C CA . PRO A 1 103 ? 8.968 -1.138 -20.654 1.00 98.00 103 PRO A CA 1
ATOM 783 C C . PRO A 1 103 ? 9.410 0.330 -20.737 1.00 98.00 103 PRO A C 1
ATOM 785 O O . PRO A 1 103 ? 10.585 0.648 -20.607 1.00 98.00 103 PRO A O 1
ATOM 788 N N . ILE A 1 104 ? 8.458 1.215 -20.999 1.00 97.88 104 ILE A N 1
ATOM 789 C CA . ILE A 1 104 ? 8.607 2.665 -20.911 1.00 97.88 104 ILE A CA 1
ATOM 790 C C . ILE A 1 104 ? 7.567 3.110 -19.892 1.00 97.88 104 ILE A C 1
ATOM 792 O O . ILE A 1 104 ? 6.365 3.066 -20.179 1.00 97.88 104 ILE A O 1
ATOM 796 N N . LEU A 1 105 ? 8.022 3.467 -18.693 1.00 97.69 105 LEU A N 1
ATOM 797 C CA . LEU A 1 105 ? 7.146 3.855 -17.595 1.00 97.69 105 LEU A CA 1
ATOM 798 C C . LEU A 1 105 ? 6.789 5.341 -17.682 1.00 97.69 105 LEU A C 1
ATOM 800 O O . LEU A 1 105 ? 7.664 6.201 -17.743 1.00 97.69 105 LEU A O 1
ATOM 804 N N . ASN A 1 106 ? 5.495 5.647 -17.638 1.00 96.94 106 ASN A N 1
ATOM 805 C CA . ASN A 1 106 ? 5.007 6.991 -17.360 1.00 96.94 106 ASN A CA 1
ATOM 806 C C . ASN A 1 106 ? 4.573 7.067 -15.891 1.00 96.94 106 ASN A C 1
ATOM 808 O O . ASN A 1 106 ? 3.507 6.561 -15.538 1.00 96.94 106 ASN A O 1
ATOM 812 N N . ALA A 1 107 ? 5.408 7.693 -15.060 1.00 95.38 107 ALA A N 1
ATOM 813 C CA . ALA A 1 107 ? 5.148 7.944 -13.647 1.00 95.38 107 ALA A CA 1
ATOM 814 C C . ALA A 1 107 ? 4.890 9.450 -13.432 1.00 95.38 107 ALA A C 1
ATOM 816 O O . ALA A 1 107 ? 5.825 10.241 -13.577 1.00 95.38 107 ALA A O 1
ATOM 817 N N . PRO A 1 108 ? 3.656 9.873 -13.085 1.00 91.12 108 PRO A N 1
ATOM 818 C CA . PRO A 1 108 ? 3.328 11.290 -12.888 1.00 91.12 108 PRO A CA 1
ATOM 819 C C . PRO A 1 108 ? 4.141 11.977 -11.782 1.00 91.12 108 PRO A C 1
ATOM 821 O O . PRO A 1 108 ? 4.425 13.169 -11.872 1.00 91.12 108 PRO A O 1
ATOM 824 N N . ALA A 1 109 ? 4.518 11.224 -10.749 1.00 92.81 109 ALA A N 1
ATOM 825 C CA . ALA A 1 109 ? 5.421 11.653 -9.693 1.00 92.81 109 ALA A CA 1
ATOM 826 C C . ALA A 1 109 ? 6.432 10.534 -9.432 1.00 92.81 109 ALA A C 1
ATOM 828 O O . ALA A 1 109 ? 6.047 9.383 -9.231 1.00 92.81 109 ALA A O 1
ATOM 829 N N . LEU A 1 110 ? 7.721 10.873 -9.448 1.00 93.06 110 LEU A N 1
ATOM 830 C CA . LEU A 1 110 ? 8.805 9.920 -9.239 1.00 93.06 110 LEU A CA 1
ATOM 831 C C . LEU A 1 110 ? 9.822 10.510 -8.263 1.00 93.06 110 LEU A C 1
ATOM 833 O O . LEU A 1 110 ? 10.752 11.213 -8.654 1.00 93.06 110 LEU A O 1
ATOM 837 N N . GLU A 1 111 ? 9.607 10.256 -6.976 1.00 93.31 111 GLU A N 1
ATOM 838 C CA . GLU A 1 111 ? 10.539 10.659 -5.924 1.00 93.31 111 GLU A CA 1
ATOM 839 C C . GLU A 1 111 ? 11.657 9.609 -5.729 1.00 93.31 111 GLU A C 1
ATOM 841 O O . GLU A 1 111 ? 11.503 8.463 -6.165 1.00 93.31 111 GLU A O 1
ATOM 846 N N . PRO A 1 112 ? 12.805 9.970 -5.124 1.00 94.88 112 PRO A N 1
ATOM 847 C CA . PRO A 1 112 ? 13.980 9.101 -5.056 1.00 94.88 112 PRO A CA 1
ATOM 848 C C . PRO A 1 112 ? 13.770 7.708 -4.441 1.00 94.88 112 PRO A C 1
ATOM 850 O O . PRO A 1 112 ? 14.366 6.751 -4.938 1.00 94.88 112 PRO A O 1
ATOM 853 N N . ARG A 1 113 ? 12.957 7.552 -3.384 1.00 94.25 113 ARG A N 1
ATOM 854 C CA . ARG A 1 113 ? 12.723 6.234 -2.759 1.00 94.25 113 ARG A CA 1
ATOM 855 C C . ARG A 1 113 ? 11.924 5.336 -3.700 1.00 94.25 113 ARG A C 1
ATOM 857 O O . ARG A 1 113 ? 12.285 4.176 -3.860 1.00 94.25 113 ARG A O 1
ATOM 864 N N . LEU A 1 114 ? 10.899 5.870 -4.363 1.00 95.44 114 LEU A N 1
ATOM 865 C CA . LEU A 1 114 ? 10.125 5.174 -5.389 1.00 95.44 114 LEU A CA 1
ATOM 866 C C . LEU A 1 114 ? 10.997 4.787 -6.589 1.00 95.44 114 LEU A C 1
ATOM 868 O O . LEU A 1 114 ? 10.955 3.641 -7.031 1.00 95.44 114 LEU A O 1
ATOM 872 N N . ALA A 1 115 ? 11.832 5.709 -7.079 1.00 95.88 115 ALA A N 1
ATOM 873 C CA . ALA A 1 115 ? 12.761 5.440 -8.176 1.00 95.88 115 ALA A CA 1
ATOM 874 C C . ALA A 1 115 ? 13.745 4.307 -7.845 1.00 95.88 115 ALA A C 1
ATOM 876 O O . ALA A 1 115 ? 14.044 3.482 -8.703 1.00 95.88 115 ALA A O 1
ATOM 877 N N . ALA A 1 116 ? 14.209 4.228 -6.594 1.00 96.81 116 ALA A N 1
ATOM 878 C CA . ALA A 1 116 ? 15.125 3.182 -6.141 1.00 96.81 116 ALA A CA 1
ATOM 879 C C . ALA A 1 116 ? 14.508 1.770 -6.128 1.00 96.81 116 ALA A C 1
ATOM 881 O O . ALA A 1 116 ? 15.247 0.791 -6.037 1.00 96.81 116 ALA A O 1
ATOM 882 N N . LEU A 1 117 ? 13.177 1.650 -6.214 1.00 96.69 117 LEU A N 1
ATOM 883 C CA . LEU A 1 117 ? 12.472 0.366 -6.292 1.00 96.69 117 LEU A CA 1
ATOM 884 C C . LEU A 1 117 ? 12.211 -0.089 -7.734 1.00 96.69 117 LEU A C 1
ATOM 886 O O . LEU A 1 117 ? 11.709 -1.196 -7.943 1.00 96.69 117 LEU A O 1
ATOM 890 N N . LEU A 1 118 ? 12.525 0.741 -8.731 1.00 97.44 118 LEU A N 1
ATOM 891 C CA . LEU A 1 118 ? 12.380 0.375 -10.135 1.00 97.44 118 LEU A CA 1
ATOM 892 C C . LEU A 1 118 ? 13.510 -0.556 -10.579 1.00 97.44 118 LEU A C 1
ATOM 894 O O . LEU A 1 118 ? 14.669 -0.416 -10.187 1.00 97.44 118 LEU A O 1
ATOM 898 N N . HIS A 1 119 ? 13.164 -1.516 -11.430 1.00 97.44 119 HIS A N 1
ATOM 899 C CA . HIS A 1 119 ? 14.144 -2.381 -12.069 1.00 97.44 119 HIS A CA 1
ATOM 900 C C . HIS A 1 119 ? 15.032 -1.539 -13.018 1.00 97.44 119 HIS A C 1
ATOM 902 O O . HIS A 1 119 ? 14.497 -0.697 -13.736 1.00 97.44 119 HIS A O 1
ATOM 908 N N . PRO A 1 120 ? 16.360 -1.772 -13.121 1.00 95.81 120 PRO A N 1
ATOM 909 C CA . PRO A 1 120 ? 17.269 -0.943 -13.937 1.00 95.81 120 PRO A CA 1
ATOM 910 C C . PRO A 1 120 ? 16.949 -0.873 -15.441 1.00 95.81 120 PRO A C 1
ATOM 912 O O . PRO A 1 120 ? 17.505 -0.054 -16.167 1.00 95.81 120 PRO A O 1
ATOM 915 N N . GLY A 1 121 ? 16.120 -1.800 -15.923 1.00 94.44 121 GLY A N 1
ATOM 916 C CA . GLY A 1 121 ? 15.629 -1.874 -17.302 1.00 94.44 121 GLY A CA 1
ATOM 917 C C . GLY A 1 121 ? 14.298 -1.156 -17.563 1.00 94.44 121 GLY A C 1
ATOM 918 O O . GLY A 1 121 ? 13.747 -1.345 -18.650 1.00 94.44 121 GLY A O 1
ATOM 919 N N . VAL A 1 122 ? 13.777 -0.416 -16.578 1.00 94.50 122 VAL A N 1
ATOM 920 C CA . VAL A 1 122 ? 12.572 0.430 -16.661 1.00 94.50 122 VAL A CA 1
ATOM 921 C C . VAL A 1 122 ? 12.952 1.882 -16.915 1.00 94.50 122 VAL A C 1
ATOM 923 O O . VAL A 1 122 ? 13.932 2.349 -16.298 1.00 94.50 122 VAL A O 1
#

Sequence (122 aa):
MKIICAYPVNLDALYDLGEERISRFIQSADPSGIKSEMKGSIRSREDLISSLLYCIQHGSGAEILVESLQLAEEIEASFPWSFRLGGNAGIMANLLAELGARPILNAPALEPRLAALLHPGV

Organism: Methanothrix soehngenii (NCBI:txid2223)